Protein AF-A0A078S136-F1 (afdb_monomer_lite)

Organism: NCBI:txid1339349

InterPro domains:
  IPR008687 Bacterial mobilisation [PF05713] (22-65)

Radius of gyration: 19.26 Å; chains: 1; bounding box: 41×15×57 Å

Foldseek 3Di:
DVCCVVPPDDDDPADPVNVVLVVVLVVLVVVVVVLVVCCVVPNNVVCVVVVVVSVVSNVVSVVVNVPPD

Structure (mmCIF, N/CA/C/O backbone):
data_AF-A0A078S136-F1
#
_entry.id   AF-A0A078S136-F1
#
loop_
_atom_site.group_PDB
_atom_site.id
_atom_site.type_symbol
_atom_site.label_atom_id
_atom_site.label_alt_id
_atom_site.label_comp_id
_atom_site.label_asym_id
_atom_site.label_entity_id
_atom_site.label_seq_id
_atom_site.pdbx_PDB_ins_code
_atom_site.Cartn_x
_atom_site.Cartn_y
_atom_site.Cartn_z
_atom_site.occupancy
_atom_site.B_iso_or_equiv
_atom_site.auth_seq_id
_atom_site.auth_comp_id
_atom_site.auth_asym_id
_atom_site.auth_atom_id
_atom_site.pdbx_PDB_model_num
ATOM 1 N N . MET A 1 1 ? -25.482 11.600 35.078 1.00 63.66 1 MET A N 1
ATOM 2 C CA . MET A 1 1 ? -24.160 11.445 35.728 1.00 63.66 1 MET A CA 1
ATOM 3 C C . MET A 1 1 ? -23.914 9.997 36.141 1.00 63.66 1 MET A C 1
ATOM 5 O O . MET A 1 1 ? -23.178 9.350 35.418 1.00 63.66 1 MET A O 1
ATOM 9 N N . ARG A 1 2 ? -24.569 9.445 37.181 1.00 75.12 2 ARG A N 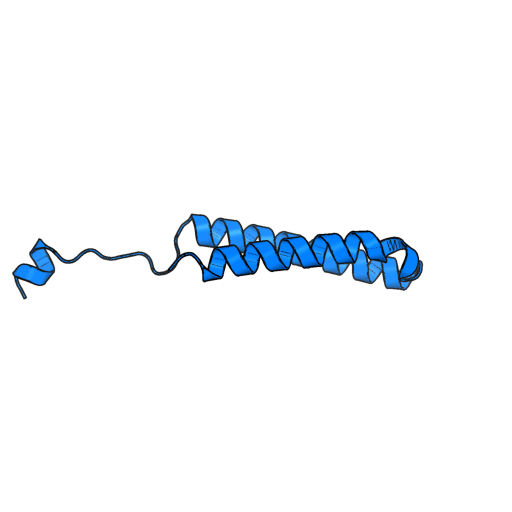1
ATOM 10 C CA . ARG A 1 2 ? -24.337 8.049 37.633 1.00 75.12 2 ARG A CA 1
ATOM 11 C C . ARG A 1 2 ? -24.460 6.987 36.528 1.00 75.12 2 ARG A C 1
ATOM 13 O O . ARG A 1 2 ? -23.505 6.270 36.296 1.00 75.12 2 ARG A O 1
ATOM 20 N N . SER A 1 3 ? -25.542 6.999 35.749 1.00 74.38 3 SER A N 1
ATOM 21 C CA . SER A 1 3 ? -25.748 6.051 34.635 1.00 74.38 3 SER A CA 1
ATOM 22 C C . SER A 1 3 ? -24.683 6.126 33.518 1.00 74.38 3 SER A C 1
ATOM 24 O O . SER A 1 3 ? -24.335 5.108 32.934 1.00 74.38 3 SER A O 1
ATOM 26 N N . LEU A 1 4 ? -24.099 7.304 33.253 1.00 77.56 4 LEU A N 1
ATOM 27 C CA . LEU A 1 4 ? -22.996 7.447 32.286 1.00 77.56 4 LEU A CA 1
ATOM 28 C C . LEU A 1 4 ? -21.668 6.917 32.837 1.00 77.56 4 LEU A C 1
ATOM 30 O O . LEU A 1 4 ? -20.808 6.522 32.063 1.00 77.56 4 LEU A O 1
ATOM 34 N N . ILE A 1 5 ? -21.499 6.916 34.159 1.00 79.56 5 ILE A N 1
ATOM 35 C CA . ILE A 1 5 ? -20.330 6.334 34.827 1.00 79.56 5 ILE A CA 1
ATOM 36 C C . ILE A 1 5 ? -20.494 4.810 34.935 1.00 79.56 5 ILE A C 1
ATOM 38 O O . ILE A 1 5 ? -19.525 4.082 34.767 1.00 79.56 5 ILE A O 1
ATOM 42 N N . GLU A 1 6 ? -21.716 4.326 35.171 1.00 80.12 6 GLU A N 1
ATOM 43 C CA . GLU A 1 6 ? -22.034 2.897 35.308 1.00 80.12 6 GLU A CA 1
ATOM 44 C C . GLU A 1 6 ? -22.105 2.154 33.963 1.00 80.12 6 GLU A C 1
ATOM 46 O O . GLU A 1 6 ? -21.810 0.962 33.912 1.00 80.12 6 GLU A O 1
ATOM 51 N N . HIS A 1 7 ? -22.469 2.838 32.869 1.00 81.88 7 HIS A N 1
ATOM 52 C CA . HIS A 1 7 ? -22.665 2.211 31.552 1.00 81.88 7 HIS A CA 1
ATOM 53 C C . HIS A 1 7 ? -21.886 2.863 30.404 1.00 81.88 7 HIS A C 1
ATOM 55 O O . HIS A 1 7 ? -21.932 2.373 29.276 1.00 81.88 7 HIS A O 1
ATOM 61 N N . GLY A 1 8 ? -21.186 3.972 30.644 1.00 76.12 8 GLY A N 1
ATOM 62 C CA . GLY A 1 8 ? -20.390 4.619 29.607 1.00 76.12 8 GLY A CA 1
ATOM 63 C C . GLY A 1 8 ? -19.128 3.821 29.299 1.00 76.12 8 GLY A C 1
ATOM 64 O O . GLY A 1 8 ? -18.299 3.593 30.175 1.00 76.12 8 GLY A O 1
ATOM 65 N N . THR A 1 9 ? -18.946 3.436 28.038 1.00 80.25 9 THR A N 1
ATOM 66 C CA . THR A 1 9 ? -17.701 2.829 27.550 1.00 80.25 9 THR A CA 1
ATOM 67 C C . THR A 1 9 ? -16.902 3.840 26.739 1.00 80.25 9 THR A C 1
ATOM 69 O O . THR A 1 9 ? -17.444 4.491 25.843 1.00 80.25 9 THR A O 1
ATOM 72 N N . VAL A 1 10 ? -15.598 3.940 26.994 1.00 78.56 10 VAL A N 1
ATOM 73 C CA . VAL A 1 10 ? -14.681 4.700 26.136 1.00 78.56 10 VAL A CA 1
ATOM 74 C C . VAL A 1 10 ? -14.303 3.821 24.943 1.00 78.56 10 VAL A C 1
ATOM 76 O O . VAL A 1 10 ? -13.631 2.809 25.116 1.00 78.56 10 VAL A O 1
ATOM 79 N N . ARG A 1 11 ? -14.734 4.193 23.730 1.00 75.44 11 ARG A N 1
ATOM 80 C CA . ARG A 1 11 ? -14.277 3.554 22.484 1.00 75.44 11 ARG A CA 1
ATOM 81 C C . ARG A 1 11 ? -13.014 4.261 22.002 1.00 75.44 11 ARG A C 1
ATOM 83 O O . ARG A 1 11 ? -12.986 5.489 21.912 1.00 75.44 11 ARG A O 1
ATOM 90 N N . GLU A 1 12 ? -11.975 3.492 21.692 1.00 80.12 12 GLU A N 1
ATOM 91 C CA . GLU A 1 12 ? -10.772 4.037 21.067 1.00 80.12 12 GLU A CA 1
ATOM 92 C C . GLU A 1 12 ? -11.131 4.697 19.732 1.00 80.12 12 GLU A C 1
ATOM 94 O O . GLU A 1 12 ? -11.874 4.143 18.923 1.00 80.12 12 GLU A O 1
ATOM 99 N N . ARG A 1 13 ? -10.592 5.896 19.492 1.00 80.25 13 ARG A N 1
ATOM 100 C CA . ARG A 1 13 ? -10.818 6.631 18.239 1.00 80.25 13 ARG A CA 1
ATOM 101 C C . ARG A 1 13 ? -10.132 5.960 17.039 1.00 80.25 13 ARG A C 1
ATOM 103 O O . ARG A 1 13 ? -10.541 6.201 15.911 1.00 80.25 13 ARG A O 1
ATOM 110 N N . ILE A 1 14 ? -9.088 5.166 17.286 1.00 87.69 14 ILE A N 1
ATOM 111 C CA . ILE A 1 14 ? -8.309 4.423 16.289 1.00 87.69 14 ILE A CA 1
ATOM 112 C C . ILE A 1 14 ? -8.001 3.054 16.893 1.00 87.69 14 ILE A C 1
ATOM 114 O O . ILE A 1 14 ? -7.302 2.978 17.899 1.00 87.69 14 ILE A O 1
ATOM 118 N N . THR A 1 15 ? -8.525 1.991 16.288 1.00 90.25 15 THR A N 1
ATOM 119 C CA . THR A 1 15 ? -8.284 0.610 16.736 1.00 90.25 15 THR A CA 1
ATOM 120 C C . THR A 1 15 ? -6.887 0.122 16.326 1.00 90.25 15 THR A C 1
ATOM 122 O O . THR A 1 15 ? -6.239 0.689 15.441 1.00 90.25 15 THR A O 1
ATOM 125 N N . ARG A 1 16 ? -6.413 -0.978 16.925 1.00 91.38 16 ARG A N 1
ATOM 126 C CA . ARG A 1 16 ? -5.171 -1.645 16.484 1.00 91.38 16 ARG A CA 1
ATOM 127 C C . ARG A 1 16 ? -5.219 -2.064 15.012 1.00 91.38 16 ARG A C 1
ATOM 129 O O . ARG A 1 16 ? -4.220 -1.927 14.317 1.00 91.38 16 ARG A O 1
ATOM 136 N N . GLU A 1 17 ? -6.382 -2.499 14.539 1.00 91.81 17 GLU A N 1
ATOM 137 C CA . GLU A 1 17 ? -6.592 -2.888 13.145 1.00 91.81 17 GLU A CA 1
ATOM 138 C C . GLU A 1 17 ? -6.440 -1.694 12.193 1.00 91.81 17 GLU A C 1
ATOM 140 O O . GLU A 1 17 ? -5.718 -1.784 11.199 1.00 91.81 17 GLU A O 1
ATOM 145 N N . ASN A 1 18 ? -6.980 -0.525 12.563 1.00 92.81 18 ASN A N 1
ATOM 146 C CA . ASN A 1 18 ? -6.737 0.720 11.827 1.00 92.81 18 ASN A CA 1
ATOM 147 C C . ASN A 1 18 ? -5.239 1.051 11.736 1.00 92.81 18 ASN A C 1
ATOM 149 O O . ASN A 1 18 ? -4.752 1.433 10.671 1.00 92.81 18 ASN A O 1
ATOM 153 N N . LEU A 1 19 ? -4.487 0.882 12.830 1.00 95.06 19 LEU A N 1
ATOM 154 C CA . LEU A 1 19 ? -3.037 1.110 12.828 1.00 95.06 19 LEU A CA 1
ATOM 155 C C . LEU A 1 19 ? -2.302 0.146 11.887 1.00 95.06 19 LEU A C 1
ATOM 157 O O . LEU A 1 19 ? -1.363 0.561 11.206 1.00 95.06 19 LEU A O 1
ATOM 161 N N . ASP A 1 20 ? -2.725 -1.113 11.814 1.00 96.31 20 ASP A N 1
ATOM 162 C CA . ASP A 1 20 ? -2.131 -2.095 10.904 1.00 96.31 20 ASP A CA 1
ATOM 163 C C . ASP A 1 20 ? -2.420 -1.771 9.436 1.00 96.31 20 ASP A C 1
ATOM 165 O O . ASP A 1 20 ? -1.517 -1.860 8.598 1.00 96.31 20 ASP A O 1
ATOM 169 N N . ILE A 1 21 ? -3.634 -1.316 9.113 1.00 96.88 21 ILE A N 1
ATOM 170 C CA . ILE A 1 21 ? -3.972 -0.859 7.758 1.00 96.88 21 ILE A CA 1
ATOM 171 C C . ILE A 1 21 ? -3.141 0.382 7.386 1.00 96.88 21 ILE A C 1
ATOM 173 O O . ILE A 1 21 ? -2.582 0.443 6.288 1.00 96.88 21 ILE A O 1
ATOM 177 N N . ILE A 1 22 ? -2.970 1.336 8.308 1.00 96.75 22 ILE A N 1
ATOM 178 C CA . ILE A 1 22 ? -2.119 2.522 8.098 1.00 96.75 22 ILE A CA 1
ATOM 179 C C . ILE A 1 22 ? -0.662 2.118 7.833 1.00 96.75 22 ILE A C 1
ATOM 181 O O . ILE A 1 22 ? -0.033 2.654 6.919 1.00 96.75 22 ILE A O 1
ATOM 185 N N . ARG A 1 23 ? -0.114 1.144 8.572 1.00 98.25 23 ARG A N 1
ATOM 186 C CA . ARG A 1 23 ? 1.245 0.632 8.314 1.00 98.25 23 ARG A CA 1
ATOM 187 C C . ARG A 1 23 ? 1.378 0.035 6.915 1.00 98.25 23 ARG A C 1
ATOM 189 O O . ARG A 1 23 ? 2.373 0.299 6.242 1.00 98.25 23 ARG A O 1
ATOM 196 N N . LYS A 1 24 ? 0.377 -0.719 6.450 1.00 98.25 24 LYS A N 1
ATOM 197 C CA . LYS A 1 24 ? 0.357 -1.255 5.078 1.00 98.25 24 LYS A CA 1
ATOM 198 C C . LYS A 1 24 ? 0.330 -0.133 4.034 1.00 98.25 24 LYS A C 1
ATOM 200 O O . LYS A 1 24 ? 1.103 -0.188 3.084 1.00 98.25 24 LYS A O 1
ATOM 205 N N . LEU A 1 25 ? -0.461 0.924 4.246 1.00 98.31 25 LEU A N 1
ATOM 206 C CA . LEU A 1 25 ? -0.480 2.104 3.364 1.00 98.31 25 LEU A CA 1
ATOM 207 C C . LEU A 1 25 ? 0.880 2.817 3.280 1.00 98.31 25 LEU A C 1
ATOM 209 O O . LEU A 1 25 ? 1.280 3.266 2.204 1.00 98.31 25 LEU A O 1
ATOM 213 N N . ILE A 1 26 ? 1.619 2.900 4.390 1.00 98.25 26 ILE A N 1
ATOM 214 C CA . ILE A 1 26 ? 2.994 3.430 4.399 1.00 98.25 26 ILE A CA 1
ATOM 215 C C . ILE A 1 26 ? 3.922 2.539 3.554 1.00 98.25 26 ILE A C 1
ATOM 217 O O . ILE A 1 26 ? 4.757 3.045 2.795 1.00 98.25 26 ILE A O 1
ATOM 221 N N . GLY A 1 27 ? 3.748 1.217 3.639 1.00 98.44 27 GLY A N 1
ATOM 222 C CA . GLY A 1 27 ? 4.438 0.250 2.785 1.00 98.44 27 GLY A CA 1
ATOM 223 C C . GLY A 1 27 ? 4.164 0.487 1.298 1.00 98.44 27 GLY A C 1
ATOM 224 O O . GLY A 1 27 ? 5.105 0.643 0.520 1.00 98.44 27 GLY A O 1
ATOM 225 N N . GLU A 1 28 ? 2.895 0.627 0.910 1.00 98.44 28 GLU A N 1
ATOM 226 C CA . GLU A 1 28 ? 2.521 0.910 -0.484 1.00 98.44 28 GLU A CA 1
ATOM 227 C C . GLU A 1 28 ? 3.032 2.276 -0.969 1.00 98.44 28 GLU A C 1
ATOM 229 O O . GLU A 1 28 ? 3.467 2.413 -2.110 1.00 98.44 28 GLU A O 1
ATOM 234 N N . SER A 1 29 ? 3.089 3.284 -0.094 1.00 97.62 29 SER A N 1
ATOM 235 C CA . SER A 1 29 ? 3.706 4.581 -0.419 1.00 97.62 29 SER A CA 1
ATOM 236 C C . SER A 1 29 ? 5.200 4.435 -0.732 1.00 97.62 29 SER A C 1
ATOM 238 O O . SER A 1 29 ? 5.730 5.065 -1.651 1.00 97.62 29 SER A O 1
ATOM 240 N N . THR A 1 30 ? 5.890 3.562 0.006 1.00 98.44 30 THR A N 1
ATOM 241 C CA . THR A 1 30 ? 7.297 3.233 -0.253 1.00 98.44 30 THR A CA 1
ATOM 242 C C . THR A 1 30 ? 7.455 2.489 -1.580 1.00 98.44 30 THR A C 1
ATOM 244 O O . THR A 1 30 ? 8.366 2.815 -2.345 1.00 98.44 30 THR A O 1
ATOM 247 N N . ASN A 1 31 ? 6.556 1.546 -1.877 1.00 98.00 31 ASN A N 1
ATOM 248 C CA . ASN A 1 31 ? 6.501 0.823 -3.149 1.00 98.00 31 ASN A CA 1
ATOM 249 C C . ASN A 1 31 ? 6.326 1.793 -4.331 1.00 98.00 31 ASN A C 1
ATOM 251 O O . ASN A 1 31 ? 7.167 1.835 -5.229 1.00 98.00 31 ASN A O 1
ATOM 255 N N . LEU A 1 32 ? 5.333 2.687 -4.274 1.00 97.94 32 LEU A N 1
ATOM 256 C CA . LEU A 1 32 ? 5.109 3.712 -5.300 1.00 97.94 32 LEU A CA 1
ATOM 257 C C . LEU A 1 32 ? 6.345 4.591 -5.540 1.00 97.94 32 LEU A C 1
ATOM 259 O O . LEU A 1 32 ? 6.674 4.891 -6.687 1.00 97.94 32 LEU A O 1
ATOM 263 N N . ASN A 1 33 ? 7.083 4.963 -4.491 1.00 98.25 33 ASN A N 1
ATOM 264 C CA . ASN A 1 33 ? 8.316 5.740 -4.646 1.00 98.25 33 ASN A CA 1
ATOM 265 C C . ASN A 1 33 ? 9.441 4.943 -5.343 1.00 98.25 33 ASN A C 1
ATOM 267 O O . ASN A 1 33 ? 10.273 5.496 -6.068 1.00 98.25 33 ASN A O 1
ATOM 271 N N . GLN A 1 34 ? 9.502 3.626 -5.141 1.00 98.38 34 GLN A N 1
ATOM 272 C CA . GLN A 1 34 ? 10.423 2.760 -5.884 1.00 98.38 34 GLN A CA 1
ATOM 273 C C . GLN A 1 34 ? 10.010 2.645 -7.355 1.00 98.38 34 GLN A C 1
ATOM 275 O O . GLN A 1 34 ? 10.865 2.793 -8.232 1.00 98.38 34 GLN A O 1
ATOM 280 N N . LEU A 1 35 ? 8.715 2.466 -7.629 1.00 98.25 35 LEU A N 1
ATOM 281 C CA . LEU A 1 35 ? 8.173 2.420 -8.988 1.00 98.25 35 LEU A CA 1
ATOM 282 C C . LEU A 1 35 ? 8.414 3.731 -9.736 1.00 98.25 35 LEU A C 1
ATOM 284 O O . LEU A 1 35 ? 8.875 3.695 -10.872 1.00 98.25 35 LEU A O 1
ATOM 288 N N . ALA A 1 36 ? 8.214 4.881 -9.089 1.00 98.25 36 ALA A N 1
ATOM 289 C CA . ALA A 1 36 ? 8.496 6.191 -9.672 1.00 98.25 36 ALA A CA 1
ATOM 290 C C . ALA A 1 36 ? 9.973 6.332 -10.073 1.00 98.25 36 ALA A C 1
ATOM 292 O O . ALA A 1 36 ? 10.287 6.720 -11.197 1.00 98.25 36 ALA A O 1
ATOM 293 N N . ARG A 1 37 ? 10.903 5.945 -9.190 1.00 98.50 37 ARG A N 1
ATOM 294 C CA . ARG A 1 37 ? 12.341 5.963 -9.509 1.00 98.50 37 ARG A CA 1
ATOM 295 C C . ARG A 1 37 ? 12.692 5.019 -10.658 1.00 98.50 37 ARG A C 1
ATOM 297 O O . ARG A 1 37 ? 13.464 5.399 -11.533 1.00 98.50 37 ARG A O 1
ATOM 304 N N . ARG A 1 38 ? 12.106 3.819 -10.692 1.00 98.12 38 ARG A N 1
ATOM 305 C CA . ARG A 1 38 ? 12.295 2.859 -11.793 1.00 98.12 38 ARG A CA 1
ATOM 306 C C . ARG A 1 38 ? 11.711 3.368 -13.110 1.00 98.12 38 ARG A C 1
ATOM 308 O O . ARG A 1 38 ? 12.370 3.228 -14.136 1.00 98.12 38 ARG A O 1
ATOM 315 N N . ALA A 1 39 ? 10.534 3.988 -13.085 1.00 98.06 39 ALA A N 1
ATOM 316 C CA . ALA A 1 39 ? 9.925 4.621 -14.252 1.00 98.06 39 ALA A CA 1
ATOM 317 C C . ALA A 1 39 ? 10.816 5.740 -14.801 1.00 98.06 39 ALA A C 1
ATOM 319 O O . ALA A 1 39 ? 11.036 5.805 -16.007 1.00 98.06 39 ALA A O 1
ATOM 320 N N . ASN A 1 40 ? 11.377 6.569 -13.918 1.00 97.56 40 ASN A N 1
ATOM 321 C CA . ASN A 1 40 ? 12.287 7.647 -14.301 1.00 97.56 40 ASN A CA 1
ATOM 322 C C . ASN A 1 40 ? 13.596 7.119 -14.905 1.00 97.56 40 ASN A C 1
ATOM 324 O O . ASN A 1 40 ? 14.139 7.735 -15.815 1.00 97.56 40 ASN A O 1
ATOM 328 N N . ALA A 1 41 ? 14.101 5.984 -14.416 1.00 98.25 41 ALA A N 1
ATOM 329 C CA . ALA A 1 41 ? 15.350 5.399 -14.900 1.00 98.25 41 ALA A CA 1
ATOM 330 C C . ALA A 1 41 ? 15.188 4.595 -16.201 1.00 98.25 41 ALA A C 1
ATOM 332 O O . ALA A 1 41 ? 16.072 4.620 -17.053 1.00 98.25 41 ALA A O 1
ATOM 333 N N . TYR A 1 42 ? 14.084 3.857 -16.353 1.00 96.62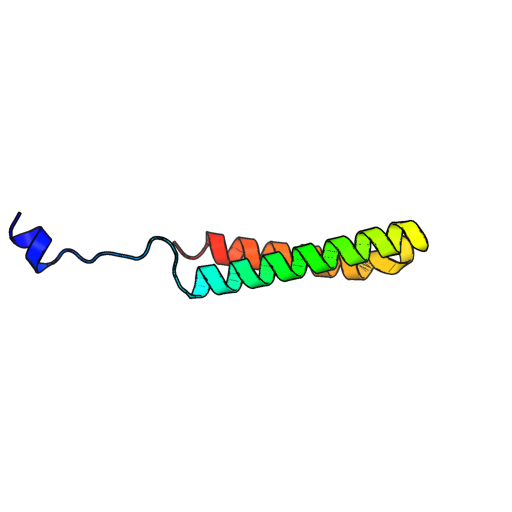 42 TYR A N 1
ATOM 334 C CA . TYR A 1 42 ? 13.953 2.831 -17.395 1.00 96.62 42 TYR A CA 1
ATOM 335 C C . TYR A 1 42 ? 12.684 2.947 -18.252 1.00 96.62 42 TYR A C 1
ATOM 337 O O . TYR A 1 42 ? 12.449 2.100 -19.117 1.00 96.62 42 TYR A O 1
ATOM 345 N N . GLY A 1 43 ? 11.878 3.984 -18.029 1.00 96.56 43 GLY A N 1
ATOM 346 C CA . GLY A 1 43 ? 10.604 4.209 -18.702 1.00 96.56 43 GLY A CA 1
ATOM 347 C C . GLY A 1 43 ? 9.422 3.544 -17.993 1.00 96.56 43 GLY A C 1
ATOM 348 O O . GLY A 1 43 ? 9.525 2.460 -17.416 1.00 96.56 43 GLY A O 1
ATOM 349 N N . PHE A 1 44 ? 8.261 4.198 -18.069 1.00 93.88 44 PHE A N 1
ATOM 350 C CA . PHE A 1 44 ? 7.048 3.791 -17.354 1.00 93.88 44 PHE A CA 1
ATOM 351 C C . PHE A 1 44 ? 6.504 2.413 -17.767 1.00 93.88 44 PHE A C 1
ATOM 353 O O . PHE A 1 44 ? 5.987 1.686 -16.924 1.00 93.88 44 PHE A O 1
ATOM 360 N N . TYR A 1 45 ? 6.664 2.007 -19.034 1.00 96.19 45 TYR A N 1
ATOM 361 C CA . TYR A 1 45 ? 6.132 0.728 -19.531 1.00 96.19 45 TYR A CA 1
ATOM 362 C C . TYR A 1 45 ? 6.622 -0.488 -18.724 1.00 96.19 45 TYR A C 1
ATOM 364 O O . TYR A 1 45 ? 5.926 -1.495 -18.652 1.00 96.19 45 TYR A O 1
ATOM 372 N N . ARG A 1 46 ? 7.796 -0.388 -18.083 1.00 94.31 46 ARG A N 1
ATOM 373 C CA . ARG A 1 46 ? 8.396 -1.453 -17.264 1.00 94.31 46 ARG A CA 1
ATOM 374 C C . ARG A 1 46 ? 7.796 -1.601 -15.870 1.00 94.31 46 ARG A C 1
ATOM 376 O O . ARG A 1 46 ? 8.162 -2.539 -15.175 1.00 94.31 46 ARG A O 1
ATOM 383 N N . VAL A 1 47 ? 6.960 -0.661 -15.438 1.00 98.06 47 VAL A N 1
ATOM 384 C CA . VAL A 1 47 ? 6.357 -0.657 -14.097 1.00 98.06 47 VAL A CA 1
ATOM 385 C C . VAL A 1 47 ? 4.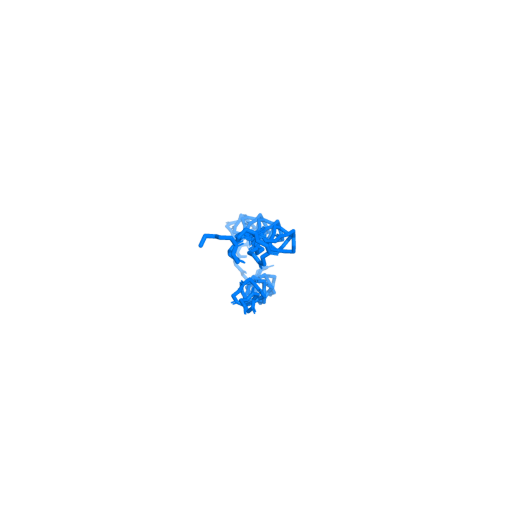837 -0.510 -14.129 1.00 98.06 47 VAL A C 1
ATOM 387 O O . VAL A 1 47 ? 4.221 -0.416 -13.073 1.00 98.06 47 VAL A O 1
ATOM 390 N N . ALA A 1 48 ? 4.218 -0.462 -15.312 1.00 97.44 48 ALA A N 1
ATOM 391 C CA . ALA A 1 48 ? 2.796 -0.152 -15.460 1.00 97.44 48 ALA A CA 1
ATOM 392 C C . ALA A 1 48 ? 1.884 -1.154 -14.725 1.00 97.44 48 ALA A C 1
ATOM 394 O O . ALA A 1 48 ? 0.960 -0.743 -14.024 1.00 97.44 48 ALA A O 1
ATOM 395 N N . ASP A 1 49 ? 2.182 -2.450 -14.832 1.00 98.06 49 ASP A N 1
ATOM 396 C CA . ASP A 1 49 ? 1.438 -3.515 -14.148 1.00 98.06 49 ASP A CA 1
ATOM 397 C C . ASP A 1 49 ? 1.599 -3.446 -12.618 1.00 98.06 49 ASP A C 1
ATOM 399 O O . ASP A 1 49 ? 0.626 -3.477 -11.861 1.00 98.06 49 ASP A O 1
ATOM 403 N N . GLU A 1 50 ? 2.831 -3.217 -12.156 1.00 97.94 50 GLU A N 1
ATOM 404 C CA . GLU A 1 50 ? 3.148 -3.041 -10.736 1.00 97.94 50 GLU A CA 1
ATOM 405 C C . GLU A 1 50 ? 2.458 -1.794 -10.153 1.00 97.94 50 GLU A C 1
ATOM 407 O O . GLU A 1 50 ? 1.943 -1.830 -9.035 1.00 97.94 50 GLU A O 1
ATOM 412 N N . CYS A 1 51 ? 2.368 -0.704 -10.926 1.00 97.88 51 CYS A N 1
ATOM 413 C CA . CYS A 1 51 ? 1.621 0.494 -10.538 1.00 97.88 51 CYS A CA 1
ATOM 414 C C . CYS A 1 51 ? 0.123 0.202 -10.406 1.00 97.88 51 CYS A C 1
ATOM 416 O O . CYS A 1 51 ? -0.498 0.638 -9.438 1.00 97.88 51 CYS A O 1
ATOM 418 N N . SER A 1 52 ? -0.455 -0.542 -11.352 1.00 97.62 52 SER A N 1
ATOM 419 C CA . SER A 1 52 ? -1.865 -0.947 -11.303 1.00 97.62 52 SER A CA 1
ATOM 420 C C . SER A 1 52 ? -2.160 -1.772 -10.048 1.00 97.62 52 SER A C 1
ATOM 422 O O . SER A 1 52 ? -3.105 -1.478 -9.313 1.00 97.62 52 SER A O 1
ATOM 424 N N . THR A 1 53 ? -1.287 -2.733 -9.740 1.00 98.00 53 THR A N 1
ATOM 425 C CA . THR A 1 53 ? -1.382 -3.567 -8.535 1.00 98.00 53 THR A CA 1
ATOM 426 C C . THR A 1 53 ? -1.301 -2.726 -7.258 1.00 98.00 53 THR A C 1
ATOM 428 O O . THR A 1 53 ? -2.161 -2.848 -6.384 1.00 98.00 53 THR A O 1
ATOM 431 N N . ALA A 1 54 ? -0.330 -1.811 -7.165 1.00 97.56 54 ALA A N 1
ATOM 432 C CA . ALA A 1 54 ? -0.195 -0.920 -6.011 1.00 97.56 54 ALA A CA 1
ATOM 433 C C . ALA A 1 54 ? -1.445 -0.041 -5.818 1.00 97.56 54 ALA A C 1
ATOM 435 O O . ALA A 1 54 ? -1.943 0.102 -4.702 1.00 97.56 54 ALA A O 1
ATOM 436 N N . ILE A 1 55 ? -2.013 0.503 -6.901 1.00 97.50 55 ILE A N 1
ATOM 437 C CA . ILE A 1 55 ? -3.241 1.313 -6.852 1.00 97.50 55 ILE A CA 1
ATOM 438 C C . ILE A 1 55 ? -4.436 0.488 -6.360 1.00 97.50 55 ILE A C 1
ATOM 440 O O . ILE A 1 55 ? -5.221 0.974 -5.537 1.00 97.50 55 ILE A O 1
ATOM 444 N N . GLN A 1 56 ? -4.583 -0.753 -6.832 1.00 98.19 56 GLN A N 1
ATOM 445 C CA . GLN A 1 56 ? -5.643 -1.653 -6.371 1.00 98.19 56 GLN A CA 1
ATOM 446 C C . GLN A 1 56 ? -5.512 -1.933 -4.873 1.00 98.19 56 GLN A C 1
ATOM 448 O O . GLN A 1 56 ? -6.495 -1.809 -4.137 1.00 98.19 56 GLN A O 1
ATOM 453 N N . GLN A 1 57 ? -4.300 -2.232 -4.407 1.00 98.19 57 GLN A N 1
ATOM 454 C CA . GLN A 1 57 ? -4.045 -2.534 -3.004 1.00 98.19 57 GLN A CA 1
ATOM 455 C C . GLN A 1 57 ? -4.283 -1.320 -2.099 1.00 98.19 57 GLN A C 1
ATOM 457 O O . GLN A 1 57 ? -4.969 -1.428 -1.083 1.00 98.19 57 GLN A O 1
ATOM 462 N N . ILE A 1 58 ? -3.816 -0.135 -2.503 1.00 98.25 58 ILE A N 1
ATOM 463 C CA . ILE A 1 58 ? -4.093 1.127 -1.801 1.00 98.25 58 ILE A CA 1
ATOM 464 C C . ILE A 1 58 ? -5.601 1.374 -1.710 1.00 98.25 58 ILE A C 1
ATOM 466 O O . ILE A 1 58 ? -6.111 1.696 -0.637 1.00 98.25 58 ILE A O 1
ATOM 470 N N . SER A 1 59 ? -6.330 1.185 -2.813 1.00 97.88 59 SER A N 1
ATOM 471 C CA . SER A 1 59 ? -7.782 1.390 -2.848 1.00 97.88 59 SER A CA 1
ATOM 472 C C . SER A 1 59 ? -8.515 0.451 -1.886 1.00 97.88 59 SER A C 1
ATOM 474 O O . SER A 1 59 ? -9.444 0.874 -1.196 1.00 97.88 59 SER A O 1
ATOM 476 N N . GLN A 1 60 ? -8.079 -0.809 -1.795 1.00 97.75 60 GLN A N 1
ATOM 477 C CA . GLN A 1 60 ? -8.630 -1.781 -0.849 1.00 97.75 60 GLN A CA 1
ATOM 478 C C . GLN A 1 60 ? -8.343 -1.394 0.606 1.00 97.75 60 GLN A C 1
ATOM 480 O O . GLN A 1 60 ? -9.260 -1.407 1.425 1.00 97.75 60 GLN A O 1
ATOM 485 N N . LEU A 1 61 ? -7.109 -0.995 0.924 1.00 97.50 61 LEU A N 1
ATOM 486 C CA . LEU A 1 61 ? -6.724 -0.572 2.276 1.00 97.50 61 LEU A CA 1
ATOM 487 C C . LEU A 1 61 ? -7.493 0.685 2.718 1.00 97.50 61 LEU A C 1
ATOM 489 O O . LEU A 1 61 ? -7.986 0.748 3.842 1.00 97.50 61 LEU A O 1
ATOM 493 N N . ILE A 1 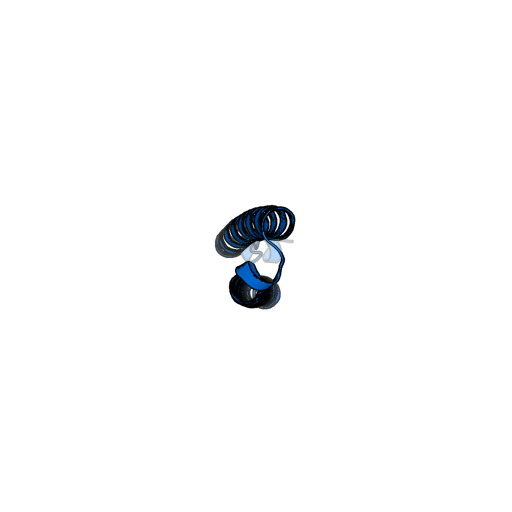62 ? -7.668 1.666 1.826 1.00 96.50 62 ILE A N 1
ATOM 494 C CA . ILE A 1 62 ? -8.479 2.863 2.104 1.00 96.50 62 ILE A CA 1
ATOM 495 C C . ILE A 1 62 ? -9.942 2.485 2.351 1.00 96.50 62 ILE A C 1
ATOM 497 O O . ILE A 1 62 ? -10.573 3.036 3.255 1.00 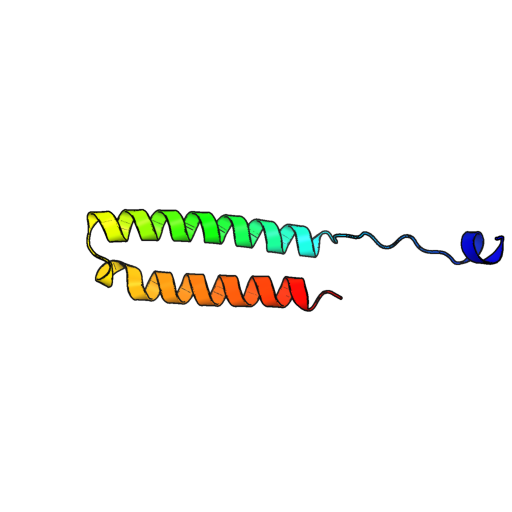96.50 62 ILE A O 1
ATOM 501 N N . LYS A 1 63 ? -10.490 1.545 1.573 1.00 96.06 63 LYS A N 1
ATOM 502 C CA . LYS A 1 63 ? -11.859 1.062 1.773 1.00 96.06 63 LYS A CA 1
ATOM 503 C C . LYS A 1 63 ? -12.021 0.394 3.142 1.00 96.06 63 LYS A C 1
ATOM 505 O O . LYS A 1 63 ? -12.960 0.731 3.851 1.00 96.06 63 LYS A O 1
ATOM 510 N N . GLN A 1 64 ? -11.080 -0.462 3.542 1.00 93.56 64 GLN A N 1
ATOM 511 C CA . GLN A 1 64 ? -11.086 -1.105 4.863 1.00 93.56 64 GLN A CA 1
ATOM 512 C C . GLN A 1 64 ? -11.063 -0.080 6.007 1.00 93.56 64 GLN A C 1
ATOM 514 O O . GLN A 1 64 ? -11.862 -0.186 6.928 1.00 93.56 64 GLN A O 1
ATOM 519 N N . LEU A 1 65 ? -10.230 0.963 5.911 1.00 91.62 65 LEU A N 1
ATOM 520 C CA . LEU A 1 65 ? -10.205 2.065 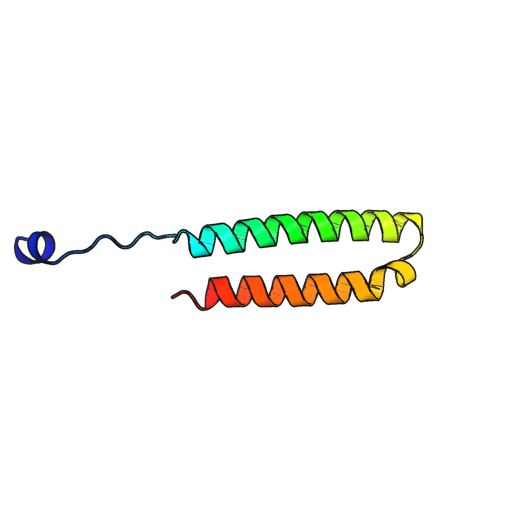6.888 1.00 91.62 65 LEU A CA 1
ATOM 521 C C . LEU A 1 65 ? -11.522 2.850 6.957 1.00 91.62 65 LEU A C 1
ATOM 523 O O . LEU A 1 65 ? -11.891 3.363 8.011 1.00 91.62 65 LEU A O 1
ATOM 527 N N . LYS A 1 66 ? -12.206 3.008 5.821 1.00 86.12 66 LYS A N 1
ATOM 528 C CA . LYS A 1 66 ? -13.468 3.752 5.743 1.00 86.12 66 LYS A CA 1
ATOM 529 C C . LYS A 1 66 ? -14.642 2.952 6.311 1.00 86.12 66 LYS A C 1
ATOM 531 O O . LYS A 1 66 ? -15.533 3.555 6.912 1.00 86.12 66 LYS A O 1
ATOM 536 N N . ASP A 1 67 ? -14.644 1.642 6.086 1.00 81.94 67 ASP A N 1
ATOM 537 C CA . ASP A 1 67 ? -15.737 0.743 6.456 1.00 81.94 67 ASP A CA 1
ATOM 538 C C . ASP A 1 67 ? -15.695 0.339 7.954 1.00 81.94 67 ASP A C 1
ATOM 540 O O . ASP A 1 67 ? -16.688 -0.176 8.456 1.00 81.94 67 ASP A O 1
ATOM 544 N N . ASP A 1 68 ? -14.618 0.645 8.699 1.00 66.25 68 ASP A N 1
ATOM 545 C CA . ASP A 1 68 ? -14.439 0.339 10.142 1.00 66.25 68 ASP A CA 1
ATOM 546 C C . ASP A 1 68 ? -15.255 1.242 11.111 1.00 66.25 68 ASP A C 1
ATOM 548 O O . ASP A 1 68 ? -14.853 1.513 12.248 1.00 66.25 68 ASP A O 1
ATOM 552 N N . ARG A 1 69 ? -16.404 1.769 10.663 1.00 57.50 69 ARG A N 1
ATOM 553 C CA . ARG A 1 69 ? -17.271 2.677 11.442 1.00 57.50 69 ARG A CA 1
ATOM 554 C C . ARG A 1 69 ? -18.414 1.957 12.152 1.00 57.50 69 ARG A C 1
ATOM 556 O O . ARG A 1 69 ? -19.295 1.429 11.445 1.00 57.50 69 ARG A O 1
#

Sequence (69 aa):
MRSLIEHGTVRERITRENLDIIRKLIGESTNLNQLARRANAYGFYRVADECSTAIQQISQLIKQLKDDR

Secondary structure (DSSP, 8-state):
-HHHHHH-----SS-HHHHHHHHHHHHHHHHHHHHHHHHHHH-GGGTHHHHHHHHHHHHHHHHHHHH--

pLDDT: mean 91.63, std 9.75, range [57.5, 98.5]